Protein AF-A0A9X6XJG6-F1 (afdb_monomer_lite)

Organism: NCBI:txid1624

pLDDT: mean 75.04, std 20.68, range [34.47, 95.69]

Structure (mmCIF, N/CA/C/O backbone):
data_AF-A0A9X6XJG6-F1
#
_entry.id   AF-A0A9X6XJG6-F1
#
loop_
_atom_site.group_PDB
_atom_site.id
_atom_site.type_symbol
_atom_site.label_atom_id
_atom_site.label_alt_id
_atom_site.label_comp_id
_atom_site.label_asym_id
_atom_site.label_entity_id
_atom_site.label_seq_id
_atom_site.pdbx_PDB_ins_code
_atom_site.Cartn_x
_atom_site.Cartn_y
_atom_site.Cartn_z
_atom_site.occupancy
_atom_site.B_iso_or_equiv
_atom_site.auth_seq_id
_atom_site.auth_comp_id
_atom_site.auth_asym_id
_atom_site.auth_atom_id
_atom_site.pdbx_PDB_model_num
ATOM 1 N N . MET A 1 1 ? 6.124 19.983 -19.474 1.00 86.00 1 MET A N 1
ATOM 2 C CA . MET A 1 1 ? 5.731 21.206 -18.738 1.00 86.00 1 MET A CA 1
ATOM 3 C C . MET A 1 1 ? 6.719 21.492 -17.609 1.00 86.00 1 MET A C 1
ATOM 5 O O . MET A 1 1 ? 7.166 20.561 -16.945 1.00 86.00 1 MET A O 1
ATOM 9 N N . ILE A 1 2 ? 7.092 22.755 -17.382 1.00 90.69 2 ILE A N 1
ATOM 10 C CA . ILE A 1 2 ? 8.066 23.121 -16.335 1.00 90.69 2 ILE A CA 1
ATOM 11 C C . ILE A 1 2 ? 7.334 23.335 -15.007 1.00 90.69 2 ILE A C 1
ATOM 13 O O . ILE A 1 2 ? 6.323 24.029 -14.964 1.00 90.69 2 ILE A O 1
ATOM 17 N N . CYS A 1 3 ? 7.832 22.733 -13.925 1.00 87.88 3 CYS A N 1
ATOM 18 C CA . CYS A 1 3 ? 7.264 22.934 -12.594 1.00 87.88 3 CYS A CA 1
ATOM 19 C C . CYS A 1 3 ? 7.559 24.355 -12.084 1.00 87.88 3 CYS A C 1
ATOM 21 O O . CYS A 1 3 ? 8.735 24.704 -11.996 1.00 87.88 3 CYS A O 1
ATOM 23 N N . PRO A 1 4 ? 6.558 25.147 -11.660 1.00 89.56 4 PRO A N 1
ATOM 24 C CA . PRO A 1 4 ? 6.801 26.500 -11.152 1.00 89.56 4 PRO A CA 1
ATOM 25 C C . PRO A 1 4 ? 7.477 26.512 -9.770 1.00 89.56 4 PRO A C 1
ATOM 27 O O . PRO A 1 4 ? 8.008 27.533 -9.359 1.00 89.56 4 PRO A O 1
ATOM 30 N N . ASN A 1 5 ? 7.477 25.384 -9.049 1.00 89.81 5 ASN A N 1
ATOM 31 C CA . ASN A 1 5 ? 8.092 25.281 -7.726 1.00 89.81 5 ASN A CA 1
ATOM 32 C C . ASN A 1 5 ? 9.587 24.927 -7.788 1.00 89.81 5 ASN A C 1
ATOM 34 O O . ASN A 1 5 ? 10.403 25.552 -7.124 1.00 89.81 5 ASN A O 1
ATOM 38 N N . CYS A 1 6 ? 9.967 23.913 -8.575 1.00 91.31 6 CYS A N 1
ATOM 39 C CA . CYS A 1 6 ? 11.356 23.431 -8.622 1.00 91.31 6 CYS A CA 1
ATOM 40 C C . CYS A 1 6 ? 12.037 23.593 -9.985 1.00 91.31 6 CYS A C 1
ATOM 42 O O . CYS A 1 6 ? 13.173 23.158 -10.143 1.00 91.31 6 CYS A O 1
ATOM 44 N N . HIS A 1 7 ? 11.348 24.171 -10.972 1.00 92.31 7 HIS A N 1
ATOM 45 C CA . HIS A 1 7 ? 11.849 24.446 -12.325 1.00 92.31 7 HIS A CA 1
ATOM 46 C C . HIS A 1 7 ? 12.320 23.224 -13.134 1.00 92.31 7 HIS A C 1
ATOM 48 O O . HIS A 1 7 ? 12.857 23.376 -14.229 1.00 92.31 7 HIS A O 1
ATOM 54 N N . ASN A 1 8 ? 12.067 22.002 -12.658 1.00 90.19 8 ASN A N 1
ATOM 55 C CA . ASN A 1 8 ? 12.341 20.786 -13.419 1.00 90.19 8 ASN A CA 1
ATOM 56 C C . ASN A 1 8 ? 11.267 20.522 -14.485 1.00 90.19 8 ASN A C 1
ATOM 58 O O . ASN A 1 8 ? 10.100 20.901 -14.329 1.00 90.19 8 ASN A O 1
ATOM 62 N N . ASN A 1 9 ? 11.659 19.829 -15.556 1.00 93.50 9 ASN A N 1
ATOM 63 C CA . ASN A 1 9 ? 10.769 19.480 -16.662 1.00 93.50 9 ASN A CA 1
ATOM 64 C C . ASN A 1 9 ? 9.998 18.178 -16.381 1.00 93.50 9 ASN A C 1
ATOM 66 O O . ASN A 1 9 ? 10.583 17.158 -16.017 1.00 93.50 9 ASN A O 1
ATOM 70 N N . ASN A 1 10 ? 8.685 18.215 -16.569 1.00 87.50 10 ASN A N 1
ATOM 71 C CA . ASN A 1 10 ? 7.755 17.106 -16.363 1.00 87.50 10 ASN A CA 1
ATOM 72 C C . ASN A 1 10 ? 7.049 16.773 -17.675 1.00 87.50 10 ASN A C 1
ATOM 74 O O . ASN A 1 10 ? 7.016 17.595 -18.595 1.00 87.50 10 ASN A O 1
ATOM 78 N N . ASP A 1 11 ? 6.451 15.593 -17.743 1.00 87.94 11 ASP A N 1
ATOM 79 C CA . ASP A 1 11 ? 5.652 15.184 -18.893 1.00 87.94 11 ASP A CA 1
ATOM 80 C C . ASP A 1 11 ? 4.388 16.067 -18.977 1.00 87.94 11 ASP A C 1
ATOM 82 O O . ASP A 1 11 ? 3.932 16.617 -17.973 1.00 87.94 11 ASP A O 1
ATOM 86 N N . ASN A 1 12 ? 3.879 16.335 -20.183 1.00 82.44 12 ASN A N 1
ATOM 87 C CA . ASN A 1 12 ? 2.832 17.355 -20.384 1.00 82.44 12 ASN A CA 1
ATOM 88 C C . ASN A 1 12 ? 1.462 16.969 -19.797 1.00 82.44 12 ASN A C 1
ATOM 90 O O . ASN A 1 12 ? 0.610 17.833 -19.628 1.00 82.44 12 ASN A O 1
ATOM 94 N N . ASP A 1 13 ? 1.266 15.694 -19.491 1.00 83.50 13 ASP A N 1
ATOM 95 C CA . ASP A 1 13 ? 0.103 15.092 -18.841 1.00 83.50 13 ASP A CA 1
ATOM 96 C C . ASP A 1 13 ? 0.287 14.913 -17.320 1.00 83.50 13 ASP A C 1
ATOM 98 O O . ASP A 1 13 ? -0.616 14.439 -16.629 1.00 83.50 13 ASP A O 1
ATOM 102 N N . SER A 1 14 ? 1.441 15.308 -16.770 1.00 80.31 14 SER A N 1
ATOM 103 C CA . SER A 1 14 ? 1.734 15.168 -15.343 1.00 80.31 14 SER A CA 1
ATOM 104 C C . SER A 1 14 ? 0.841 16.078 -14.491 1.00 80.31 14 SER A C 1
ATOM 106 O O . SER A 1 14 ? 0.923 17.300 -14.569 1.00 80.31 14 SER A O 1
ATOM 108 N N . ILE A 1 15 ? 0.037 15.484 -13.601 1.00 88.06 15 ILE A N 1
ATOM 109 C CA . ILE A 1 15 ? -0.780 16.218 -12.611 1.00 88.06 15 ILE A CA 1
ATOM 110 C C . ILE A 1 15 ? 0.093 16.775 -11.474 1.00 88.06 15 ILE A C 1
ATOM 112 O O . ILE A 1 15 ? -0.215 17.819 -10.897 1.00 88.06 15 ILE A O 1
ATOM 116 N N . TYR A 1 16 ? 1.209 16.109 -11.166 1.00 87.50 16 TYR A N 1
ATOM 117 C CA . TYR A 1 16 ? 2.167 16.500 -10.131 1.00 87.50 16 TYR A CA 1
ATOM 118 C C . TYR A 1 16 ? 3.597 16.483 -10.670 1.00 87.50 16 TYR A C 1
ATOM 120 O O . TYR A 1 16 ? 3.934 15.703 -11.557 1.00 87.50 16 TYR A O 1
ATOM 128 N N . CYS A 1 17 ? 4.465 17.322 -10.106 1.00 88.00 17 CYS A N 1
ATOM 129 C CA . CYS A 1 17 ? 5.875 17.334 -10.449 1.00 88.00 17 CYS A CA 1
ATOM 130 C C . CYS A 1 17 ? 6.578 16.097 -9.894 1.00 88.00 17 CYS A C 1
ATOM 132 O O . CYS A 1 17 ? 6.614 15.901 -8.681 1.00 88.00 17 CYS A O 1
ATOM 134 N N . LYS A 1 18 ? 7.242 15.326 -10.757 1.00 87.62 18 LYS A N 1
ATOM 135 C CA . LYS A 1 18 ? 7.973 14.112 -10.356 1.00 87.62 18 LYS A CA 1
ATOM 136 C C . LYS A 1 18 ? 9.188 14.366 -9.456 1.00 87.62 18 LYS A C 1
ATOM 138 O O . LYS A 1 18 ? 9.706 13.433 -8.859 1.00 87.62 18 LYS A O 1
ATOM 143 N N . PHE A 1 19 ? 9.638 15.619 -9.350 1.00 82.56 19 PHE A N 1
ATOM 144 C CA . PHE A 1 19 ? 10.827 15.997 -8.579 1.00 82.56 19 PHE A CA 1
ATOM 145 C C . PHE A 1 19 ? 10.519 16.667 -7.239 1.00 82.56 19 PHE A C 1
ATOM 147 O O . PHE A 1 19 ? 11.351 16.634 -6.340 1.00 82.56 19 PHE A O 1
ATOM 154 N N . CYS A 1 20 ? 9.361 17.315 -7.096 1.00 87.25 20 CYS A N 1
ATOM 155 C CA . CYS A 1 20 ? 9.012 18.038 -5.865 1.00 87.25 20 CYS A CA 1
ATOM 156 C C . CYS A 1 20 ? 7.550 17.872 -5.434 1.00 87.25 20 CYS A C 1
ATOM 158 O O . CYS A 1 20 ? 7.108 18.551 -4.512 1.00 87.25 20 CYS A O 1
ATOM 160 N N . ALA A 1 21 ? 6.786 17.021 -6.124 1.00 87.00 21 ALA A N 1
ATOM 161 C CA . ALA A 1 21 ? 5.373 16.741 -5.876 1.00 87.00 21 ALA A CA 1
ATOM 162 C C . ALA A 1 21 ? 4.422 17.958 -5.949 1.00 87.00 21 ALA A C 1
ATOM 164 O O . ALA A 1 21 ? 3.267 17.870 -5.532 1.00 87.00 21 ALA A O 1
ATOM 165 N N . TYR A 1 22 ? 4.864 19.092 -6.505 1.00 81.00 22 TYR A N 1
ATOM 166 C CA . TYR A 1 22 ? 4.011 20.267 -6.719 1.00 81.00 22 TYR A CA 1
ATOM 167 C C . TYR A 1 22 ? 2.914 19.977 -7.755 1.00 81.00 22 TYR A C 1
ATOM 169 O O . TYR A 1 22 ? 3.211 19.406 -8.802 1.00 81.00 22 TYR A O 1
ATOM 177 N N . LYS A 1 23 ? 1.662 20.374 -7.491 1.00 86.81 23 LYS A N 1
ATOM 178 C CA . LYS A 1 23 ? 0.524 20.147 -8.400 1.00 86.81 23 LYS A CA 1
ATOM 179 C C . LYS A 1 23 ? 0.635 21.051 -9.631 1.00 86.81 23 LYS A C 1
ATOM 181 O O . LYS A 1 23 ? 0.712 22.263 -9.501 1.00 86.81 23 LYS A O 1
ATOM 186 N N . LEU A 1 24 ? 0.665 20.455 -10.816 1.00 86.19 24 LEU A N 1
ATOM 187 C CA . LEU A 1 24 ? 0.992 21.118 -12.076 1.00 86.19 24 LEU A CA 1
ATOM 188 C C . LEU A 1 24 ? -0.234 21.580 -12.877 1.00 86.19 24 LEU A C 1
ATOM 190 O O . LEU A 1 24 ? -0.104 22.494 -13.688 1.00 86.19 24 LEU A O 1
ATOM 194 N N . THR A 1 25 ? -1.408 20.980 -12.660 1.00 74.12 25 THR A N 1
ATOM 195 C CA . THR A 1 25 ? -2.638 21.307 -13.394 1.00 74.12 25 THR A CA 1
ATOM 196 C C . THR A 1 25 ? -3.783 21.704 -12.455 1.00 74.12 25 THR A C 1
ATOM 198 O O . THR A 1 25 ? -4.255 20.923 -11.625 1.00 74.12 25 THR A O 1
ATOM 201 N N . GLU A 1 26 ? -4.260 22.940 -12.606 1.00 61.16 26 GLU A N 1
ATOM 202 C CA . GLU A 1 26 ? -5.597 23.382 -12.201 1.00 61.16 26 GLU A CA 1
ATOM 203 C C . GLU A 1 26 ? -6.437 23.511 -13.477 1.00 61.16 26 GLU A C 1
ATOM 205 O O . GLU A 1 26 ? -6.184 24.378 -14.308 1.00 61.16 26 GLU A O 1
ATOM 210 N N . THR A 1 27 ? -7.410 22.629 -13.704 1.00 46.78 27 THR A N 1
ATOM 211 C CA . THR A 1 27 ? -8.323 22.760 -14.851 1.00 46.78 27 THR A CA 1
ATOM 212 C C . THR A 1 27 ? -9.534 23.627 -14.485 1.00 46.78 27 THR A C 1
ATOM 214 O O . THR A 1 27 ? -10.451 23.148 -13.830 1.00 46.78 27 THR A O 1
ATOM 217 N N . PHE A 1 28 ? -9.466 24.890 -14.924 1.00 44.91 28 PHE A N 1
ATOM 218 C CA . PHE A 1 28 ? -10.490 25.884 -15.312 1.00 44.91 28 PHE A CA 1
ATOM 219 C C . PHE A 1 28 ? -11.888 25.918 -14.657 1.00 44.91 28 PHE A C 1
ATOM 221 O O . PHE A 1 28 ? -12.700 25.015 -14.837 1.00 44.91 28 PHE A O 1
ATOM 228 N N . GLY A 1 29 ? -12.232 27.107 -14.133 1.00 41.28 29 GLY A N 1
ATOM 229 C CA . GLY A 1 29 ? -13.601 27.636 -14.090 1.00 41.28 29 GLY A CA 1
ATOM 230 C C . GLY A 1 29 ? -14.017 28.237 -12.747 1.00 41.28 29 GLY A C 1
ATOM 231 O O . GLY A 1 29 ? -14.563 27.515 -11.927 1.00 41.28 29 GLY A O 1
ATOM 232 N N . VAL A 1 30 ? -13.781 29.545 -12.569 1.00 34.81 30 VAL A N 1
ATOM 233 C CA . VAL A 1 30 ? -14.633 30.590 -11.941 1.00 34.81 30 VAL A CA 1
ATOM 234 C C . VAL A 1 30 ? -13.722 31.691 -11.366 1.00 34.81 30 VAL A C 1
ATOM 236 O O . VAL A 1 30 ? -13.071 31.498 -10.351 1.00 34.81 30 VAL A O 1
ATOM 239 N N . VAL A 1 31 ? -13.718 32.824 -12.077 1.00 34.47 31 VAL A N 1
ATOM 240 C CA . VAL A 1 31 ? -13.525 34.223 -11.644 1.00 34.47 31 VAL A CA 1
ATOM 241 C C . VAL A 1 31 ? -12.445 34.516 -10.591 1.00 34.47 31 VAL A C 1
ATOM 243 O O . VAL A 1 31 ? -12.602 34.249 -9.403 1.00 34.47 31 VAL A O 1
ATOM 246 N N . ASP A 1 32 ? -11.416 35.220 -11.065 1.00 41.16 32 ASP A N 1
ATOM 247 C CA . ASP A 1 32 ? -10.469 36.015 -10.288 1.00 41.16 32 ASP A CA 1
ATOM 248 C C . ASP A 1 32 ? -11.151 36.855 -9.196 1.00 41.16 32 ASP A C 1
ATOM 250 O O . ASP A 1 32 ? -11.937 37.761 -9.487 1.00 41.16 32 ASP A O 1
ATOM 254 N N . ILE A 1 33 ? -10.755 36.643 -7.939 1.00 39.38 33 ILE A N 1
ATOM 255 C CA . ILE A 1 33 ? -10.738 37.723 -6.951 1.00 39.38 33 ILE A CA 1
ATOM 256 C C . ILE A 1 33 ? -9.282 37.929 -6.542 1.00 39.38 33 ILE A C 1
ATOM 258 O O . ILE A 1 33 ? -8.689 37.183 -5.767 1.00 39.38 33 ILE A O 1
ATOM 262 N N . ASN A 1 34 ? -8.734 38.957 -7.170 1.00 41.41 34 ASN A N 1
ATOM 263 C CA . ASN A 1 34 ? -7.433 39.575 -6.997 1.00 41.41 34 ASN A CA 1
ATOM 264 C C . ASN A 1 34 ? -7.191 40.009 -5.530 1.00 41.41 34 ASN A C 1
ATOM 266 O O . ASN A 1 34 ? -8.025 40.740 -4.993 1.00 41.41 34 ASN A O 1
ATOM 270 N N . PRO A 1 35 ? -6.074 39.645 -4.870 1.00 44.94 35 PRO A N 1
ATOM 271 C CA . PRO A 1 35 ? -5.650 40.293 -3.641 1.00 44.94 35 PRO A CA 1
ATOM 272 C C . PRO A 1 35 ? -4.625 41.376 -3.992 1.00 44.94 35 PRO A C 1
ATOM 274 O O . PRO A 1 35 ? -3.433 41.113 -4.135 1.00 44.94 35 PRO A O 1
ATOM 277 N N . SER A 1 36 ? -5.081 42.617 -4.131 1.00 45.22 36 SER A N 1
ATOM 278 C CA . SER A 1 36 ? -4.199 43.779 -4.038 1.00 45.22 36 SER A CA 1
ATOM 279 C C . SER A 1 36 ? -4.890 44.881 -3.248 1.00 45.22 36 SER A C 1
ATOM 281 O O . SER A 1 36 ? -5.946 45.369 -3.632 1.00 45.22 36 SER A O 1
ATOM 283 N N . GLU A 1 37 ? -4.230 45.222 -2.142 1.00 46.62 37 GLU A N 1
ATOM 284 C CA . GLU A 1 37 ? -4.166 46.549 -1.531 1.00 46.62 37 GLU A CA 1
ATOM 285 C C . GLU A 1 37 ? -5.462 47.173 -1.003 1.00 46.62 37 GLU A C 1
ATOM 287 O O . GLU A 1 37 ? -6.179 47.846 -1.732 1.00 46.62 37 GLU A O 1
ATOM 292 N N . GLN A 1 38 ? -5.630 47.126 0.325 1.00 42.25 38 GLN A N 1
ATOM 293 C CA . GLN A 1 38 ? -5.974 48.324 1.100 1.00 42.25 38 GLN A CA 1
ATOM 294 C C . GLN A 1 38 ? -5.196 48.334 2.424 1.00 42.25 38 GLN A C 1
ATOM 296 O O . GLN A 1 38 ? -5.440 47.53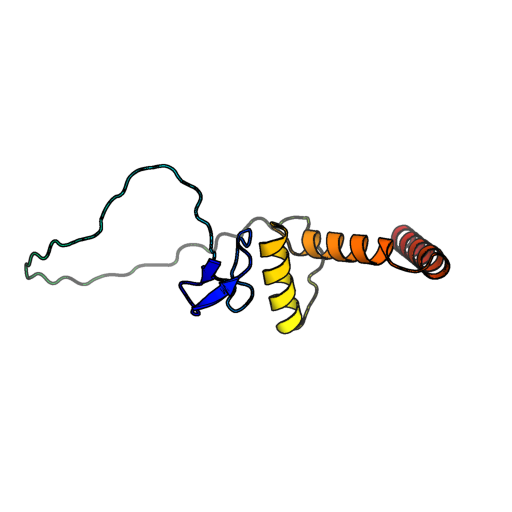4 3.324 1.00 42.25 38 GLN A O 1
ATOM 301 N N . GLN A 1 39 ? -4.239 49.257 2.518 1.00 44.91 39 GLN A N 1
ATOM 302 C CA . GLN A 1 39 ? -3.824 49.871 3.778 1.00 44.91 39 GLN A CA 1
ATOM 303 C C . GLN A 1 39 ? -4.960 50.779 4.264 1.00 44.91 39 GLN A C 1
ATOM 305 O O . GLN A 1 39 ? -5.480 51.541 3.452 1.00 44.91 39 GLN A O 1
ATOM 310 N N . LEU A 1 40 ? -5.284 50.769 5.560 1.00 39.12 40 LEU A N 1
ATOM 311 C CA . LEU A 1 40 ? -5.687 51.983 6.280 1.00 39.12 40 LEU A CA 1
ATOM 312 C C . LEU A 1 40 ? -5.635 51.787 7.805 1.00 39.12 40 LEU A C 1
ATOM 314 O O . LEU A 1 40 ? -6.174 50.827 8.350 1.00 39.12 40 LEU A O 1
ATOM 318 N N . ASP A 1 41 ? -4.937 52.735 8.430 1.00 38.53 41 ASP A N 1
ATOM 319 C CA . ASP A 1 41 ? -4.745 53.013 9.856 1.00 38.53 41 ASP A CA 1
ATOM 320 C C . ASP A 1 41 ? -6.019 52.980 10.711 1.00 38.53 41 ASP A C 1
ATOM 322 O O . ASP A 1 41 ? -7.077 53.414 10.256 1.00 38.53 41 ASP A O 1
ATOM 326 N N . SER A 1 42 ? -5.890 52.647 12.005 1.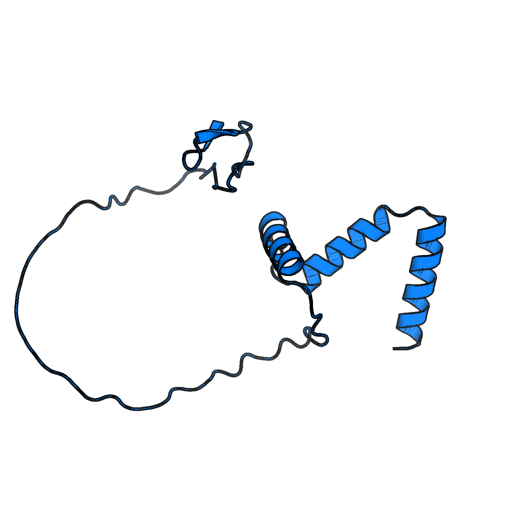00 45.22 42 SER A N 1
ATOM 327 C CA . SER A 1 42 ? -5.996 53.633 13.110 1.00 45.22 42 SER A CA 1
ATOM 328 C C . SER A 1 42 ? -5.824 53.007 14.510 1.00 45.22 42 SER A C 1
ATOM 330 O O . SER A 1 42 ? -6.126 51.840 14.741 1.00 45.22 42 SER A O 1
ATOM 332 N N . ASN A 1 43 ? -5.275 53.824 15.415 1.00 47.84 43 ASN A N 1
ATOM 333 C CA . ASN A 1 43 ? -4.852 53.540 16.790 1.00 47.84 43 ASN A CA 1
ATOM 334 C C . ASN A 1 43 ? -5.988 53.301 17.811 1.00 47.84 43 ASN A C 1
ATOM 336 O O . ASN A 1 43 ? -7.120 53.728 17.604 1.00 47.84 43 ASN A O 1
ATOM 340 N N . ASP A 1 44 ? -5.555 52.767 18.965 1.00 39.56 44 ASP A N 1
ATOM 341 C CA . ASP A 1 44 ? -6.077 52.935 20.336 1.00 39.56 44 ASP A CA 1
ATOM 342 C C . ASP A 1 44 ? -7.423 52.289 20.715 1.00 39.56 44 ASP A C 1
ATOM 344 O O . ASP A 1 44 ? -8.487 52.815 20.404 1.00 39.56 44 ASP A O 1
ATOM 348 N N . LEU A 1 45 ? -7.378 51.219 21.527 1.00 43.25 45 LEU A N 1
ATOM 349 C CA . LEU A 1 45 ? -7.676 51.307 22.971 1.00 43.25 45 LEU A CA 1
ATOM 350 C C . LEU A 1 45 ? -7.476 49.952 23.681 1.00 43.25 45 LEU A C 1
ATOM 352 O O . LEU A 1 45 ? -7.978 48.919 23.241 1.00 43.25 45 LEU A O 1
ATOM 356 N N . ASP A 1 46 ? -6.768 49.999 24.811 1.00 49.72 46 ASP A N 1
ATOM 357 C CA . ASP A 1 46 ? -6.644 48.943 25.820 1.00 49.72 46 ASP A CA 1
ATOM 358 C C . ASP A 1 46 ? -7.994 48.334 26.237 1.00 49.72 46 ASP A C 1
ATOM 360 O O . ASP A 1 46 ? -8.972 49.068 26.357 1.00 49.72 46 ASP A O 1
ATOM 364 N N . ILE A 1 47 ? -8.007 47.022 26.529 1.00 42.19 47 ILE A N 1
ATOM 365 C CA . ILE A 1 47 ? -8.589 46.359 27.724 1.00 42.19 47 ILE A CA 1
ATOM 366 C C . ILE A 1 47 ? -8.312 44.833 27.623 1.00 42.19 47 ILE A C 1
ATOM 368 O O . ILE A 1 47 ? -8.896 44.124 26.807 1.00 42.19 47 ILE A O 1
ATOM 372 N N . LEU A 1 48 ? -7.434 44.315 28.488 1.00 43.31 48 LEU A N 1
ATOM 373 C CA . LEU A 1 48 ? -7.446 42.930 29.010 1.00 43.31 48 LEU A CA 1
ATOM 374 C C . LEU A 1 48 ? -8.165 42.957 30.380 1.00 43.31 48 LEU A C 1
ATOM 376 O O . LEU A 1 48 ? -8.164 44.018 31.010 1.00 43.31 48 LEU A O 1
ATOM 380 N N . PRO A 1 49 ? -8.548 41.825 31.004 1.00 61.84 49 PRO A N 1
ATOM 381 C CA . PRO A 1 49 ? -9.104 40.544 30.534 1.00 61.84 49 PRO A CA 1
ATOM 382 C C . PRO A 1 49 ? -10.392 40.207 31.370 1.00 61.84 49 PRO A C 1
ATOM 384 O O . PRO A 1 49 ? -10.879 41.103 32.064 1.00 61.84 49 PRO A O 1
ATOM 387 N N . PRO A 1 50 ? -11.009 38.998 31.336 1.00 49.53 50 PRO A N 1
ATOM 388 C CA . PRO A 1 50 ? -10.429 37.774 31.921 1.00 49.53 50 PRO A CA 1
ATOM 389 C C . PRO A 1 50 ? -10.670 36.485 31.100 1.00 49.53 50 PRO A C 1
ATOM 391 O O . PRO A 1 50 ? -11.664 36.345 30.389 1.00 49.53 50 PRO A O 1
ATOM 394 N N . GLU A 1 51 ? -9.769 35.511 31.253 1.00 61.62 51 GLU A N 1
ATOM 395 C CA . GLU A 1 51 ? -10.047 34.099 30.949 1.00 61.62 51 GLU A CA 1
ATOM 396 C C . GLU A 1 51 ? -11.173 33.576 31.856 1.00 61.62 51 GLU A C 1
ATOM 398 O O . GLU A 1 51 ? -11.235 33.954 33.031 1.00 61.62 51 GLU A O 1
ATOM 403 N N . PRO A 1 52 ? -12.054 32.704 31.337 1.00 52.03 52 PRO A N 1
ATOM 404 C CA . PRO A 1 52 ? -12.249 31.448 32.059 1.00 52.03 52 PRO A CA 1
ATOM 405 C C . PRO A 1 52 ? -12.484 30.212 31.164 1.00 52.03 52 PRO A C 1
ATOM 407 O O . PRO A 1 52 ? -13.307 30.210 30.250 1.00 52.03 52 PRO A O 1
ATOM 410 N N . GLU A 1 53 ? -11.793 29.145 31.567 1.00 48.06 53 GLU A N 1
ATOM 411 C CA . GLU A 1 53 ? -12.320 27.790 31.789 1.00 48.06 53 GLU A CA 1
ATOM 412 C C . GLU A 1 53 ? -12.633 26.885 30.577 1.00 48.06 53 GLU A C 1
ATOM 414 O O . GLU A 1 53 ? -13.600 27.050 29.833 1.00 48.06 53 GLU A O 1
ATOM 419 N N . ASP A 1 54 ? -11.777 25.860 30.467 1.00 53.34 54 ASP A N 1
ATOM 420 C CA . ASP A 1 54 ? -12.048 24.465 30.107 1.00 53.34 54 ASP A CA 1
ATOM 421 C C . ASP A 1 54 ? -13.293 24.189 29.252 1.00 53.34 54 ASP A C 1
ATOM 423 O O . ASP A 1 54 ? -14.418 24.060 29.741 1.00 53.34 54 ASP A O 1
ATOM 427 N N . LYS A 1 55 ? -13.068 23.937 27.955 1.00 48.22 55 LYS A N 1
ATOM 428 C CA . LYS A 1 55 ? -14.064 23.293 27.094 1.00 48.22 55 LYS A CA 1
ATOM 429 C C . LYS A 1 55 ? -13.552 21.984 26.504 1.00 48.22 55 LYS A C 1
ATOM 431 O O . LYS A 1 55 ? -12.861 21.960 25.495 1.00 48.22 55 LYS A O 1
ATOM 436 N N . VAL A 1 56 ? -13.975 20.919 27.186 1.00 44.78 56 VAL A N 1
ATOM 437 C CA . VAL A 1 56 ? -14.525 19.668 26.645 1.00 44.78 56 VAL A CA 1
ATOM 438 C C . VAL A 1 56 ? -13.707 19.028 25.521 1.00 44.78 56 VAL A C 1
ATOM 440 O O . VAL A 1 56 ? -13.857 19.341 24.343 1.00 44.78 56 VAL A O 1
ATOM 443 N N . THR A 1 57 ? -12.909 18.026 25.890 1.00 43.59 57 THR A N 1
ATOM 444 C CA . THR A 1 57 ? -12.455 16.991 24.960 1.00 43.59 57 THR A CA 1
ATOM 445 C C . THR A 1 57 ? -13.679 16.264 24.406 1.00 43.59 57 THR A C 1
ATOM 447 O O . THR A 1 57 ? -14.291 15.453 25.100 1.00 43.59 57 THR A O 1
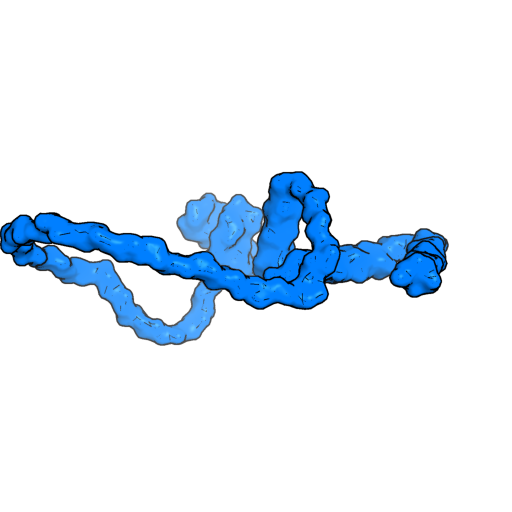ATOM 450 N N . GLU A 1 58 ? -14.059 16.571 23.168 1.00 49.72 58 GLU A N 1
ATOM 451 C CA . GLU A 1 58 ? -15.004 15.754 22.412 1.00 49.72 58 GLU A CA 1
ATOM 452 C C . GLU A 1 58 ? -14.403 14.354 22.229 1.00 49.72 58 GLU A C 1
ATOM 454 O O . GLU A 1 58 ? -13.464 14.154 21.450 1.00 49.72 58 GLU A O 1
ATOM 459 N N . ASP A 1 59 ? -14.947 13.376 22.954 1.00 51.78 59 ASP A N 1
ATOM 460 C CA . ASP A 1 59 ? -14.730 11.960 22.681 1.00 51.78 59 ASP A CA 1
ATOM 461 C C . ASP A 1 59 ? -15.267 11.657 21.279 1.00 51.78 59 ASP A C 1
ATOM 463 O O . ASP A 1 59 ? -16.460 11.428 21.060 1.00 51.78 59 ASP A O 1
ATOM 467 N N . LYS A 1 60 ? -14.365 11.684 20.291 1.00 53.66 60 LYS A N 1
ATOM 468 C CA . LYS A 1 60 ? -14.670 11.229 18.937 1.00 53.66 60 LYS A CA 1
ATOM 469 C C . LYS A 1 60 ? -15.200 9.795 19.014 1.00 53.66 60 LYS A C 1
ATOM 471 O O . LYS A 1 60 ? -14.544 8.945 19.624 1.00 53.66 60 LYS A O 1
ATOM 476 N N . PRO A 1 61 ? -16.332 9.488 18.355 1.00 45.81 61 PRO A N 1
ATOM 477 C CA . PRO A 1 61 ? -16.860 8.137 18.307 1.00 45.81 61 PRO A CA 1
ATOM 478 C C . PRO A 1 61 ? -15.780 7.206 17.762 1.00 45.81 61 PRO A C 1
ATOM 480 O O . PRO A 1 61 ? -15.271 7.374 16.649 1.00 45.81 61 PRO A O 1
ATOM 483 N N . LYS A 1 62 ? -15.394 6.248 18.603 1.00 50.66 62 LYS A N 1
ATOM 484 C CA . LYS A 1 62 ? -14.410 5.216 18.303 1.00 50.66 62 LYS A CA 1
ATOM 485 C C . LYS A 1 62 ? -14.958 4.418 17.121 1.00 50.66 62 LYS A C 1
ATOM 487 O O . LYS A 1 62 ? -15.884 3.627 17.286 1.00 50.66 62 LYS A O 1
ATOM 492 N N . ASN A 1 63 ? -14.443 4.684 15.918 1.00 52.16 63 ASN A N 1
ATOM 493 C CA . ASN A 1 63 ? -14.797 3.924 14.723 1.00 52.16 63 ASN A CA 1
ATOM 494 C C . ASN A 1 63 ? -14.584 2.442 15.042 1.00 52.16 63 ASN A C 1
ATOM 496 O O . ASN A 1 63 ? -13.458 2.021 15.304 1.00 52.16 63 ASN A O 1
ATOM 500 N N . GLN A 1 64 ? -15.665 1.660 15.033 1.00 53.88 64 GLN A N 1
ATOM 501 C CA . GLN A 1 64 ? -15.673 0.236 15.398 1.00 53.88 64 GLN A CA 1
ATOM 502 C C . GLN A 1 64 ? -14.718 -0.616 14.537 1.00 53.88 64 GLN A C 1
ATOM 504 O O . GLN A 1 64 ? -14.401 -1.743 14.899 1.00 53.88 64 GLN A O 1
ATOM 509 N N . ASN A 1 65 ? -14.178 -0.046 13.456 1.00 55.44 65 ASN A N 1
ATOM 510 C CA . ASN A 1 65 ? -13.252 -0.695 12.532 1.00 55.44 65 ASN A CA 1
ATOM 511 C C . ASN A 1 65 ? -11.760 -0.487 12.886 1.00 55.44 65 ASN A C 1
ATOM 513 O O . ASN A 1 65 ? -10.892 -0.950 12.156 1.00 55.44 65 ASN A O 1
ATOM 517 N N . GLN A 1 66 ? -11.430 0.191 13.994 1.00 55.03 66 GLN A N 1
ATOM 518 C CA . GLN A 1 66 ? -10.050 0.397 14.478 1.00 55.03 66 GLN A CA 1
ATOM 519 C C . GLN A 1 66 ? -9.653 -0.604 15.583 1.00 55.03 66 GLN A C 1
ATOM 521 O O . GLN A 1 66 ? -9.043 -0.238 16.587 1.00 55.03 66 GLN A O 1
ATOM 526 N N . ALA A 1 67 ? -10.018 -1.880 15.440 1.00 57.91 67 ALA A N 1
ATOM 527 C CA . ALA A 1 67 ? -9.792 -2.874 16.495 1.00 57.91 67 ALA A CA 1
ATOM 528 C C . ALA A 1 67 ? -8.302 -3.202 16.743 1.00 57.91 67 ALA A C 1
ATOM 530 O O . ALA A 1 67 ? -7.960 -3.691 17.817 1.00 57.91 67 ALA A O 1
ATOM 531 N N . VAL A 1 68 ? -7.401 -2.908 15.795 1.00 69.19 68 VAL A N 1
ATOM 532 C CA . VAL A 1 68 ? -5.968 -3.226 15.913 1.00 69.19 68 VAL A CA 1
ATOM 533 C C . VAL A 1 68 ? -5.122 -2.011 15.538 1.00 69.19 68 VAL A C 1
ATOM 535 O O . VAL A 1 68 ? -5.227 -1.485 14.432 1.00 69.19 68 VAL A O 1
ATOM 538 N N . ASN A 1 69 ? -4.268 -1.564 16.463 1.00 76.38 69 ASN A N 1
ATOM 539 C CA . ASN A 1 69 ? -3.296 -0.503 16.214 1.00 76.38 69 ASN A CA 1
ATOM 540 C C . ASN A 1 69 ? -1.958 -1.138 15.805 1.00 76.38 69 ASN A C 1
ATOM 542 O O . ASN A 1 69 ? -1.301 -1.787 16.621 1.00 76.38 69 ASN A O 1
ATOM 546 N N . ILE A 1 70 ? -1.581 -0.986 14.535 1.00 83.06 70 ILE A N 1
ATOM 547 C CA . ILE A 1 70 ? -0.316 -1.498 13.999 1.00 83.06 70 ILE A CA 1
ATOM 548 C C . ILE A 1 70 ? 0.746 -0.415 14.195 1.00 83.06 70 ILE A C 1
ATOM 550 O O . ILE A 1 70 ? 0.668 0.661 13.605 1.00 83.06 70 ILE A O 1
ATOM 554 N N . LYS A 1 71 ? 1.759 -0.703 15.019 1.00 89.31 71 LYS A N 1
ATOM 555 C CA . LYS A 1 71 ? 2.922 0.180 15.166 1.00 89.31 71 LYS A CA 1
ATOM 556 C C . LYS A 1 71 ? 3.840 0.011 13.957 1.00 89.31 71 LYS A C 1
ATOM 558 O O . LYS A 1 71 ? 4.352 -1.080 13.724 1.00 89.31 71 LYS A O 1
ATOM 563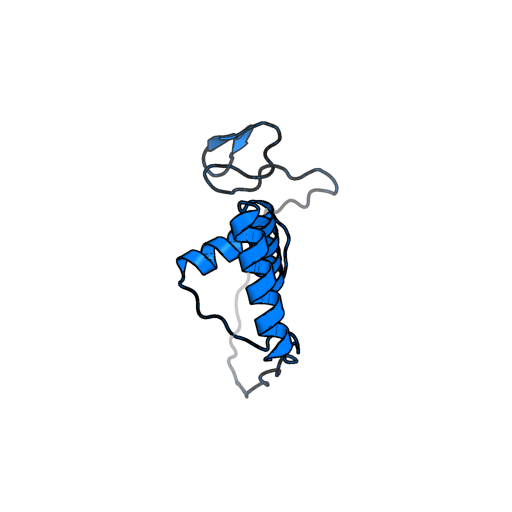 N N . VAL A 1 72 ? 4.070 1.099 13.229 1.00 89.38 72 VAL A N 1
ATOM 564 C CA . VAL A 1 72 ? 4.991 1.170 12.085 1.00 89.38 72 VAL A CA 1
ATOM 565 C C . VAL A 1 72 ? 6.060 2.234 12.332 1.00 89.38 72 VAL A C 1
ATOM 567 O O . VAL A 1 72 ? 5.891 3.098 13.194 1.00 89.38 72 VAL A O 1
ATOM 570 N N . ASN A 1 73 ? 7.177 2.164 11.607 1.00 94.75 73 ASN A N 1
ATOM 571 C CA . ASN A 1 73 ? 8.206 3.202 11.669 1.00 94.75 73 ASN A CA 1
ATOM 572 C C . ASN A 1 73 ? 7.760 4.477 10.918 1.00 94.75 73 ASN A C 1
ATOM 574 O O . ASN A 1 73 ? 6.815 4.458 10.127 1.00 94.75 73 ASN A O 1
ATOM 578 N N . GLU A 1 74 ? 8.462 5.591 11.151 1.00 93.38 74 GLU A N 1
ATOM 579 C CA . GLU A 1 74 ? 8.085 6.884 10.556 1.00 93.38 74 GLU A CA 1
ATOM 580 C C . GLU A 1 74 ? 8.213 6.886 9.024 1.00 93.38 74 GLU A C 1
ATOM 582 O O . GLU A 1 74 ? 7.401 7.505 8.344 1.00 93.38 74 GLU A O 1
ATOM 587 N N . GLY A 1 75 ? 9.171 6.128 8.475 1.00 95.38 75 GLY A N 1
ATOM 588 C CA . GLY A 1 75 ? 9.325 5.956 7.027 1.00 95.38 75 GLY A CA 1
ATOM 589 C C . GLY A 1 75 ? 8.084 5.339 6.377 1.00 95.38 75 GLY A C 1
ATOM 590 O O . GLY A 1 75 ? 7.484 5.953 5.502 1.00 95.38 75 GLY A O 1
ATOM 591 N N . VAL A 1 76 ? 7.621 4.188 6.880 1.00 93.94 76 VAL A N 1
ATOM 592 C CA . VAL A 1 76 ? 6.419 3.503 6.368 1.00 93.94 76 VAL A CA 1
ATOM 593 C C . VAL A 1 76 ? 5.170 4.360 6.559 1.00 93.94 76 VAL A C 1
ATOM 595 O O . VAL A 1 76 ? 4.283 4.358 5.710 1.00 93.94 76 VAL A O 1
ATOM 598 N N . LYS A 1 77 ? 5.085 5.130 7.647 1.00 93.25 77 LYS A N 1
ATOM 599 C CA . LYS A 1 77 ? 3.984 6.078 7.856 1.00 93.25 77 LYS A CA 1
ATOM 600 C C . LYS A 1 77 ? 3.987 7.203 6.814 1.00 93.25 77 LYS A C 1
ATOM 602 O O . LYS A 1 77 ? 2.918 7.596 6.334 1.00 93.25 77 LYS A O 1
ATOM 607 N N . GLY A 1 78 ? 5.169 7.705 6.456 1.00 94.81 78 GLY A N 1
ATOM 608 C CA . GLY A 1 78 ? 5.361 8.652 5.359 1.00 94.81 78 GLY A CA 1
ATOM 609 C C . GLY A 1 78 ? 4.898 8.066 4.027 1.00 94.81 78 GLY A C 1
ATOM 610 O O . GLY A 1 78 ? 4.041 8.657 3.368 1.00 94.81 78 GLY A O 1
ATOM 611 N N . ASP A 1 79 ? 5.369 6.866 3.691 1.00 95.69 79 ASP A N 1
ATOM 612 C CA . ASP A 1 79 ? 5.010 6.170 2.451 1.00 95.69 79 ASP A CA 1
ATOM 613 C C . ASP A 1 79 ? 3.507 5.877 2.371 1.00 95.69 79 ASP A C 1
ATOM 615 O O . ASP A 1 79 ? 2.879 6.156 1.353 1.00 95.69 79 ASP A O 1
ATOM 619 N N . LEU A 1 80 ? 2.884 5.421 3.464 1.00 94.50 80 LEU A N 1
ATOM 620 C CA . LEU A 1 80 ? 1.431 5.234 3.544 1.00 94.50 80 LEU A CA 1
ATOM 621 C C . LEU A 1 80 ? 0.668 6.547 3.348 1.00 94.50 80 LEU A C 1
ATOM 623 O O . LEU A 1 80 ? -0.399 6.560 2.739 1.00 94.50 80 LEU A O 1
ATOM 627 N N . THR A 1 81 ? 1.193 7.664 3.852 1.00 93.75 81 THR A N 1
ATOM 628 C CA . THR A 1 81 ? 0.570 8.982 3.670 1.00 93.75 81 THR A CA 1
ATOM 629 C C . THR A 1 81 ? 0.631 9.427 2.211 1.00 93.75 81 THR A C 1
ATOM 631 O O . THR A 1 81 ? -0.365 9.925 1.683 1.00 93.75 81 THR A O 1
ATOM 634 N N . ILE A 1 82 ? 1.769 9.214 1.548 1.00 95.31 82 ILE A 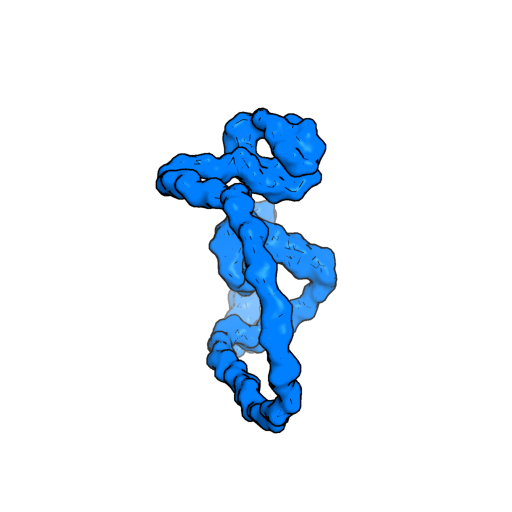N 1
ATOM 635 C CA . ILE A 1 82 ? 1.946 9.502 0.121 1.00 95.31 82 ILE A CA 1
ATOM 636 C C . ILE A 1 82 ? 1.022 8.610 -0.707 1.00 95.31 82 ILE A C 1
ATOM 638 O O . ILE A 1 82 ? 0.242 9.119 -1.510 1.00 95.31 82 ILE A O 1
ATOM 642 N N . PHE A 1 83 ? 1.053 7.303 -0.454 1.00 95.44 83 PHE A N 1
ATOM 643 C CA . PHE A 1 83 ? 0.237 6.313 -1.143 1.00 95.44 83 PHE A CA 1
ATOM 644 C C . PHE A 1 83 ? -1.258 6.641 -1.046 1.00 95.44 83 PHE A C 1
ATOM 646 O O . PHE A 1 83 ? -1.932 6.766 -2.065 1.00 95.44 83 PHE A O 1
ATOM 653 N N . LYS A 1 84 ? -1.766 6.909 0.165 1.00 94.81 84 LYS A N 1
ATOM 654 C CA . LYS A 1 84 ? -3.160 7.335 0.377 1.00 94.81 84 LYS A CA 1
ATOM 655 C C . LYS A 1 84 ? -3.525 8.583 -0.419 1.00 94.81 84 LYS A C 1
ATOM 657 O O . LYS A 1 84 ? -4.635 8.683 -0.930 1.00 94.81 84 LYS A O 1
ATOM 662 N N . ARG A 1 85 ? -2.605 9.544 -0.530 1.00 93.50 85 ARG A N 1
ATOM 663 C CA . ARG A 1 85 ? -2.832 10.769 -1.303 1.00 93.50 85 ARG A CA 1
ATOM 664 C C . ARG A 1 85 ? -2.887 10.496 -2.806 1.00 93.50 85 ARG A C 1
ATOM 666 O O . ARG A 1 85 ? -3.690 11.129 -3.485 1.00 93.50 85 ARG A O 1
ATOM 673 N N . MET A 1 86 ? -2.046 9.595 -3.307 1.00 93.06 86 MET A N 1
ATOM 674 C CA . MET A 1 86 ? -2.002 9.226 -4.724 1.00 93.06 86 MET A CA 1
ATOM 675 C C . MET A 1 86 ? -3.241 8.429 -5.138 1.00 93.06 86 MET A C 1
ATOM 677 O O . MET A 1 86 ? -3.899 8.795 -6.106 1.00 93.06 86 MET A O 1
ATOM 681 N N . GLU A 1 87 ? -3.607 7.421 -4.348 1.00 92.44 87 GLU A N 1
ATOM 682 C CA . GLU A 1 87 ? -4.745 6.530 -4.618 1.00 92.44 87 GLU A CA 1
ATOM 683 C C . GLU A 1 87 ? -6.085 7.067 -4.086 1.00 92.44 87 GLU A C 1
ATOM 685 O O . GLU A 1 87 ? -7.113 6.401 -4.174 1.00 92.44 87 GLU A O 1
ATOM 690 N N . GLN A 1 88 ? -6.093 8.278 -3.515 1.00 92.06 88 GLN A N 1
ATOM 691 C CA . GLN A 1 88 ? -7.274 8.927 -2.923 1.00 92.06 88 GLN A CA 1
ATOM 692 C C . GLN A 1 88 ? -7.976 8.077 -1.845 1.00 92.06 88 GLN A C 1
ATOM 694 O O . GLN A 1 88 ? -9.193 8.135 -1.666 1.00 92.06 88 GLN A O 1
ATOM 699 N N . VAL A 1 89 ? -7.191 7.315 -1.083 1.00 92.75 89 VAL A N 1
ATOM 700 C CA . VAL A 1 89 ? -7.666 6.450 -0.001 1.00 92.75 89 VAL A CA 1
ATOM 701 C C . VAL A 1 89 ? -7.675 7.217 1.318 1.00 92.75 89 VAL A C 1
ATOM 703 O O . VAL A 1 89 ? -6.706 7.885 1.686 1.00 92.75 89 VAL A O 1
ATOM 706 N N . LYS A 1 90 ? -8.773 7.116 2.072 1.00 89.38 90 LYS A N 1
ATOM 707 C CA . LYS A 1 90 ? -8.963 7.908 3.295 1.00 89.38 90 LYS A CA 1
ATOM 708 C C . LYS A 1 90 ? -8.330 7.258 4.522 1.00 89.38 90 LYS A C 1
ATOM 710 O O . LYS A 1 90 ? -7.808 7.965 5.388 1.00 89.38 90 LYS A O 1
ATOM 715 N N . TYR A 1 91 ? -8.383 5.932 4.614 1.00 89.81 91 TYR A N 1
ATOM 716 C CA . TYR A 1 91 ? -8.029 5.207 5.831 1.00 89.81 91 TYR A CA 1
ATOM 717 C C . TYR A 1 91 ? -6.824 4.280 5.643 1.00 89.81 91 TYR A C 1
ATOM 719 O O . TYR A 1 91 ? -6.646 3.668 4.595 1.00 89.81 91 TYR A O 1
ATOM 727 N N . ASP A 1 92 ? -6.012 4.132 6.695 1.00 89.75 92 ASP A N 1
ATOM 728 C CA . ASP A 1 92 ? -4.819 3.271 6.659 1.00 89.75 92 ASP A CA 1
ATOM 729 C C . ASP A 1 92 ? -5.170 1.804 6.392 1.00 89.75 92 ASP A C 1
ATOM 731 O O . ASP A 1 92 ? -4.470 1.134 5.641 1.00 89.75 92 ASP A O 1
ATOM 735 N N . TYR A 1 93 ? -6.274 1.307 6.961 1.00 89.69 93 TYR A N 1
ATOM 736 C CA . TYR A 1 93 ? -6.692 -0.081 6.753 1.00 89.69 93 TYR A CA 1
ATOM 737 C C . TYR A 1 93 ? -7.082 -0.358 5.294 1.00 89.69 93 TYR A C 1
ATOM 739 O O . TYR A 1 93 ? -6.832 -1.456 4.809 1.00 89.69 93 TYR A O 1
ATOM 747 N N . GLU A 1 94 ? -7.651 0.624 4.587 1.00 91.44 94 GLU A N 1
ATOM 748 C CA . GLU A 1 94 ? -7.987 0.508 3.161 1.00 91.44 94 GLU A CA 1
ATOM 749 C C . GLU A 1 94 ? -6.717 0.467 2.317 1.00 91.44 94 GLU A C 1
ATOM 751 O O . GLU A 1 94 ? -6.581 -0.394 1.453 1.00 91.44 94 GLU A O 1
ATOM 756 N N . ALA A 1 95 ? -5.754 1.343 2.619 1.00 93.44 95 ALA A N 1
ATOM 757 C CA . ALA A 1 95 ? -4.468 1.357 1.934 1.00 93.44 95 ALA A CA 1
ATOM 758 C C . ALA A 1 95 ? -3.715 0.035 2.132 1.00 93.44 95 ALA A C 1
ATOM 760 O O . ALA A 1 95 ? -3.226 -0.555 1.174 1.00 93.44 95 ALA A O 1
ATOM 761 N N . ILE A 1 96 ? -3.675 -0.473 3.367 1.00 93.56 96 ILE A N 1
ATOM 762 C CA . ILE A 1 96 ? -3.056 -1.765 3.682 1.00 93.56 96 ILE A CA 1
ATOM 763 C C . ILE A 1 96 ? -3.794 -2.910 2.979 1.00 93.56 96 ILE A C 1
ATOM 765 O O . ILE A 1 96 ? -3.142 -3.789 2.422 1.00 93.56 96 ILE A O 1
ATOM 769 N N . ALA A 1 97 ? -5.131 -2.911 2.971 1.00 91.94 97 ALA A N 1
ATOM 770 C CA . ALA A 1 97 ? -5.912 -3.932 2.276 1.00 91.94 97 ALA A CA 1
ATOM 771 C C . ALA A 1 97 ? -5.595 -3.958 0.775 1.00 91.94 97 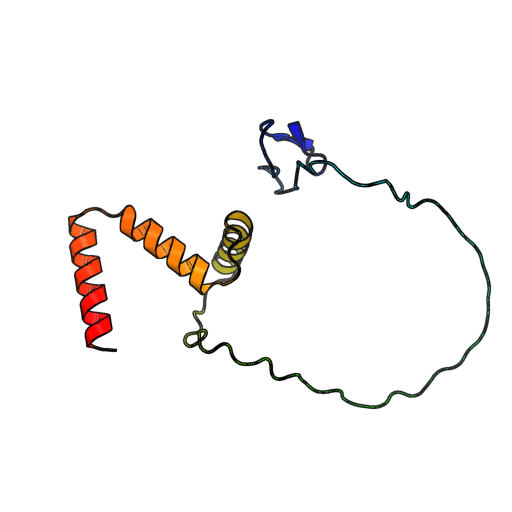ALA A C 1
ATOM 773 O O . ALA A 1 97 ? -5.362 -5.033 0.227 1.00 91.94 97 ALA A O 1
ATOM 774 N N . TRP A 1 98 ? -5.504 -2.784 0.148 1.00 93.56 98 TRP A N 1
ATOM 775 C CA . TRP A 1 98 ? -5.141 -2.658 -1.260 1.00 93.56 98 TRP A CA 1
ATOM 776 C C . TRP A 1 98 ? -3.722 -3.161 -1.537 1.00 93.56 98 TRP A C 1
ATOM 778 O O . TRP A 1 98 ? -3.512 -3.926 -2.473 1.00 93.56 98 TRP A O 1
ATOM 788 N N . LEU A 1 99 ? -2.748 -2.805 -0.692 1.00 94.69 99 LEU A N 1
ATOM 789 C CA . LEU A 1 99 ? -1.368 -3.286 -0.821 1.00 94.69 99 LEU A CA 1
ATOM 790 C C . LEU A 1 99 ? -1.272 -4.812 -0.674 1.00 94.69 99 LEU A C 1
ATOM 792 O O . LEU A 1 99 ? -0.533 -5.458 -1.416 1.00 94.69 99 LEU A O 1
ATOM 796 N N . LEU A 1 100 ? -2.028 -5.398 0.259 1.00 93.62 100 LEU A N 1
ATOM 797 C CA . LEU A 1 100 ? -2.083 -6.848 0.454 1.00 93.62 100 LEU A CA 1
ATOM 798 C C . LEU A 1 100 ? -2.747 -7.559 -0.728 1.00 93.62 100 LEU A C 1
ATOM 800 O O . LEU A 1 100 ? -2.252 -8.595 -1.167 1.00 93.62 100 LEU A O 1
ATOM 804 N N . GLU A 1 101 ? -3.841 -7.008 -1.253 1.00 92.62 101 GLU A N 1
ATOM 805 C CA . GLU A 1 101 ? -4.509 -7.530 -2.445 1.00 92.62 101 GLU A CA 1
ATOM 806 C C . GLU A 1 101 ? -3.582 -7.462 -3.661 1.00 92.62 101 GLU A C 1
ATOM 808 O O . GLU A 1 101 ? -3.374 -8.473 -4.336 1.00 92.62 101 GLU A O 1
ATOM 813 N N . PHE A 1 102 ? -2.950 -6.308 -3.887 1.00 94.56 102 PHE A N 1
ATOM 814 C CA . PHE A 1 102 ? -1.956 -6.118 -4.935 1.00 94.56 102 PHE A CA 1
ATOM 815 C C . PHE A 1 102 ? -0.845 -7.163 -4.830 1.00 94.56 102 PHE A C 1
ATOM 817 O O . PHE A 1 102 ? -0.618 -7.901 -5.786 1.00 94.56 102 PHE A O 1
ATOM 824 N N . TRP A 1 103 ? -0.204 -7.298 -3.668 1.00 95.12 103 TRP A N 1
ATOM 825 C CA . TRP A 1 103 ? 0.845 -8.296 -3.462 1.00 95.12 103 TRP A CA 1
ATOM 826 C C . TRP A 1 103 ? 0.346 -9.726 -3.727 1.00 95.12 103 TRP A C 1
ATOM 828 O O . TRP A 1 103 ? 0.978 -10.456 -4.487 1.00 95.12 103 TRP A O 1
ATOM 838 N N . SER A 1 104 ? -0.827 -10.106 -3.207 1.00 93.12 104 SER A N 1
ATOM 839 C CA . SER A 1 104 ? -1.397 -11.455 -3.391 1.00 93.12 104 SER A CA 1
ATOM 840 C C . SER A 1 104 ? -1.723 -11.808 -4.851 1.00 93.12 104 SER A C 1
ATOM 842 O O . SER A 1 104 ? -1.810 -12.982 -5.218 1.00 93.12 104 SER A O 1
ATOM 844 N N . ASN A 1 105 ? -1.885 -10.794 -5.704 1.00 92.62 105 ASN A N 1
ATOM 845 C CA . ASN A 1 105 ? -2.092 -10.963 -7.139 1.00 92.62 105 ASN A CA 1
ATOM 846 C C . ASN A 1 105 ? -0.782 -11.082 -7.934 1.00 92.62 105 ASN A C 1
ATOM 848 O O . ASN A 1 105 ? -0.833 -11.457 -9.103 1.00 92.62 105 ASN A O 1
ATOM 852 N N . HIS A 1 106 ? 0.370 -10.796 -7.319 1.00 94.88 106 HIS A N 1
ATOM 853 C CA . HIS A 1 106 ? 1.684 -10.799 -7.974 1.00 94.88 106 HIS A CA 1
ATOM 854 C C . HIS A 1 106 ? 2.636 -11.888 -7.459 1.00 94.88 106 HIS A C 1
ATOM 856 O O . HIS A 1 106 ? 3.742 -12.019 -7.984 1.00 94.88 106 HIS A O 1
ATOM 862 N N . ILE A 1 107 ? 2.233 -12.671 -6.457 1.00 94.06 107 ILE A N 1
ATOM 863 C CA . ILE A 1 107 ? 3.014 -13.820 -5.985 1.00 94.06 107 ILE A CA 1
ATOM 864 C C . ILE A 1 107 ? 2.853 -15.050 -6.902 1.00 94.06 107 ILE A C 1
ATOM 866 O O . ILE A 1 107 ? 1.798 -15.212 -7.526 1.00 94.06 107 ILE A O 1
ATOM 870 N N . PRO A 1 108 ? 3.873 -15.929 -6.984 1.00 94.19 108 PRO A N 1
ATOM 871 C CA . PRO A 1 108 ? 3.791 -17.221 -7.668 1.00 94.19 108 PRO A CA 1
ATOM 872 C C . PRO A 1 108 ? 2.629 -18.095 -7.174 1.00 94.19 108 PRO A C 1
ATOM 874 O O . PRO A 1 108 ? 2.195 -17.984 -6.029 1.00 94.19 108 PRO A O 1
ATOM 877 N N . GLN A 1 109 ? 2.119 -18.984 -8.032 1.00 87.94 109 GLN A N 1
ATOM 878 C CA . GLN A 1 109 ? 0.917 -19.771 -7.722 1.00 87.94 109 GLN A CA 1
ATOM 879 C C . GLN A 1 109 ? 1.109 -20.729 -6.535 1.00 87.94 109 GLN A C 1
ATOM 881 O O . GLN A 1 109 ? 0.204 -20.882 -5.721 1.00 87.94 109 GLN A O 1
ATOM 886 N N . ASP A 1 110 ? 2.284 -21.339 -6.409 1.00 87.19 110 ASP A N 1
ATOM 887 C CA . ASP A 1 110 ? 2.655 -22.199 -5.283 1.00 87.19 110 ASP A CA 1
ATOM 888 C C . ASP A 1 110 ? 2.699 -21.427 -3.954 1.00 87.19 110 ASP A C 1
ATOM 890 O O . ASP A 1 110 ? 2.183 -21.898 -2.937 1.00 87.19 110 ASP A O 1
ATOM 894 N N . GLU A 1 111 ? 3.232 -20.204 -3.963 1.00 89.25 111 GLU A N 1
ATOM 895 C CA . GLU A 1 111 ? 3.197 -19.306 -2.802 1.00 89.25 111 GLU A CA 1
ATOM 896 C C . GLU A 1 111 ? 1.780 -18.793 -2.503 1.00 89.25 111 GLU A C 1
ATOM 898 O O . GLU A 1 111 ? 1.408 -18.626 -1.338 1.00 89.25 111 GLU A O 1
ATOM 903 N N . LYS A 1 112 ? 0.959 -18.583 -3.537 1.00 89.69 112 LYS A N 1
ATOM 904 C CA . LYS A 1 112 ? -0.438 -18.159 -3.400 1.00 89.69 112 LYS A CA 1
ATOM 905 C C . LYS A 1 112 ? -1.293 -19.215 -2.714 1.00 89.69 112 LYS A C 1
ATOM 907 O O . LYS A 1 112 ? -2.045 -18.884 -1.798 1.00 89.69 112 LYS A O 1
ATOM 912 N N . ASP A 1 113 ? -1.146 -20.478 -3.104 1.00 86.38 113 ASP A N 1
ATOM 913 C CA . ASP A 1 113 ? -1.857 -21.592 -2.474 1.00 86.38 113 ASP A CA 1
ATOM 914 C C . ASP A 1 113 ? -1.470 -21.713 -0.990 1.00 86.38 113 ASP A C 1
ATOM 916 O O . ASP A 1 113 ? -2.325 -21.918 -0.122 1.00 86.38 113 ASP A O 1
ATOM 920 N N . LEU A 1 114 ? -0.186 -21.517 -0.670 1.00 89.88 114 LEU A N 1
ATOM 921 C CA . LEU A 1 114 ? 0.294 -21.470 0.710 1.00 89.88 114 LEU A CA 1
ATOM 922 C C . LEU A 1 114 ? -0.311 -20.288 1.492 1.00 89.88 114 LEU A C 1
ATOM 924 O O . LEU A 1 114 ? -0.789 -20.475 2.614 1.00 89.88 114 LEU A O 1
ATOM 928 N N . TYR A 1 115 ? -0.330 -19.090 0.902 1.00 87.94 115 TYR A N 1
ATOM 929 C CA . TYR A 1 115 ? -0.921 -17.889 1.496 1.00 87.94 115 TYR A CA 1
ATOM 930 C C . TYR A 1 115 ? -2.414 -18.068 1.812 1.00 87.94 115 TYR A C 1
ATOM 932 O O . TYR A 1 115 ? -2.846 -17.768 2.928 1.00 87.94 115 TYR A O 1
ATOM 940 N N . GLU A 1 116 ? -3.197 -18.610 0.877 1.00 88.69 116 GLU A N 1
ATOM 941 C CA . GLU A 1 116 ? -4.631 -18.851 1.078 1.00 88.69 116 GLU A CA 1
ATOM 942 C C . GLU A 1 116 ? -4.898 -19.901 2.163 1.00 88.69 116 GLU A C 1
ATOM 944 O O . GLU A 1 116 ? -5.803 -19.733 2.986 1.00 88.69 116 GLU A O 1
ATOM 949 N N . ASN A 1 117 ? -4.065 -20.943 2.246 1.00 88.69 117 ASN A N 1
ATOM 950 C CA . ASN A 1 117 ? -4.153 -21.929 3.323 1.00 88.69 117 ASN A CA 1
ATOM 951 C C . ASN A 1 117 ? -3.923 -21.288 4.701 1.00 88.69 117 ASN A C 1
ATOM 953 O O . ASN A 1 117 ? -4.722 -21.499 5.618 1.00 88.69 117 ASN A O 1
ATOM 957 N N . PHE A 1 118 ? -2.889 -20.453 4.854 1.00 89.25 118 PHE A N 1
ATOM 958 C CA . PHE A 1 118 ? -2.660 -19.716 6.103 1.00 89.25 118 PHE A CA 1
ATOM 959 C C . PHE A 1 118 ? -3.800 -18.746 6.422 1.00 89.25 118 PHE A C 1
ATOM 961 O O . PHE A 1 118 ? -4.251 -18.669 7.567 1.00 89.25 118 PHE A O 1
ATOM 968 N N . ARG A 1 119 ? -4.310 -18.032 5.413 1.00 87.88 119 ARG A N 1
ATOM 969 C CA . ARG A 1 119 ? -5.430 -17.097 5.563 1.00 87.88 119 ARG A CA 1
ATOM 970 C C . ARG A 1 119 ? -6.699 -17.803 6.043 1.00 87.88 119 ARG A C 1
ATOM 972 O O . ARG A 1 119 ? -7.400 -17.262 6.898 1.00 87.88 119 ARG A O 1
ATOM 979 N N . LYS A 1 120 ? -6.986 -19.003 5.530 1.00 88.94 120 LYS A N 1
ATOM 980 C CA . LYS A 1 120 ? -8.115 -19.834 5.968 1.00 88.94 120 LYS A CA 1
ATOM 981 C C . LYS A 1 120 ? -7.950 -20.290 7.419 1.00 88.94 120 LYS A C 1
ATOM 983 O O . LYS A 1 120 ? -8.856 -20.071 8.217 1.00 88.94 120 LYS A O 1
ATOM 988 N N . LEU A 1 121 ? -6.779 -20.823 7.777 1.00 88.81 121 LEU A N 1
ATOM 989 C CA . LEU A 1 121 ? -6.484 -21.267 9.146 1.00 88.81 121 LEU A CA 1
ATOM 990 C C . LEU A 1 121 ? -6.644 -20.141 10.176 1.00 88.81 121 LEU A C 1
ATOM 992 O O . LEU A 1 121 ? -7.161 -20.371 11.265 1.00 88.81 121 LEU A O 1
ATOM 996 N N . LEU A 1 122 ? -6.229 -18.915 9.850 1.00 86.56 122 LEU A N 1
ATOM 997 C CA . LEU A 1 122 ? -6.367 -17.773 10.759 1.00 86.56 122 LEU A CA 1
ATOM 998 C C . LEU A 1 122 ? -7.826 -17.343 10.975 1.00 86.56 122 LEU A C 1
ATOM 1000 O O . LEU A 1 122 ? -8.143 -16.834 12.043 1.00 86.56 122 LEU A O 1
ATOM 1004 N N . ARG A 1 123 ? -8.713 -17.556 9.994 1.00 85.62 123 ARG A N 1
ATOM 1005 C CA . ARG A 1 123 ? -10.152 -17.256 10.121 1.00 85.62 123 ARG A CA 1
ATOM 1006 C C . ARG A 1 123 ? -10.922 -18.317 10.895 1.00 85.62 123 ARG A C 1
ATOM 1008 O O . ARG A 1 123 ? -11.958 -18.009 11.460 1.00 85.62 123 ARG A O 1
ATOM 1015 N N . GLU A 1 124 ? -10.452 -19.558 10.870 1.00 84.88 124 GLU A N 1
ATOM 1016 C CA . GLU A 1 124 ? -11.059 -20.657 11.628 1.00 84.88 124 GLU A CA 1
ATOM 1017 C C . GLU A 1 124 ? -10.643 -20.632 13.110 1.00 84.88 124 GLU A C 1
ATOM 1019 O O . GLU A 1 124 ? -11.368 -21.149 13.955 1.00 84.88 124 GLU A O 1
ATOM 1024 N N . ASN A 1 125 ? -9.494 -20.018 13.425 1.00 67.94 125 ASN A N 1
ATOM 1025 C CA . ASN A 1 125 ? -8.925 -19.951 14.777 1.00 67.94 125 ASN A CA 1
ATOM 1026 C C . ASN A 1 125 ? -9.128 -18.604 15.504 1.00 67.94 125 ASN A C 1
ATOM 1028 O O . ASN A 1 125 ? -8.706 -18.487 16.656 1.00 67.94 125 ASN A O 1
ATOM 1032 N N . GLY A 1 126 ? -9.695 -17.590 14.844 1.00 54.97 126 GLY A N 1
ATOM 1033 C CA . GLY A 1 126 ? -9.955 -16.256 15.405 1.00 54.97 126 GLY A CA 1
ATOM 1034 C C . GLY A 1 126 ? -11.440 -15.993 15.575 1.00 54.97 126 GLY A C 1
ATOM 1035 O O . GLY A 1 126 ? -11.796 -15.352 16.587 1.00 54.97 126 GLY A O 1
#

Foldseek 3Di:
DADPPPRDDDDPPDQADPPPRHGDDDDDDDDDDDDDDDDDDDDDDDDDDDDDDDDDDPPDPDPPPPPDDDDDDPVVVVVLVVQCVVVVPDDSVVSVVVVVVVVLVPDDPVVNVVVVVVVVVVVVVD

Secondary structure (DSSP, 8-state):
-B-TTT--B--TT-SB-TTT--B------S---------------------------------TT--------HHHHHHHHHHHHHTT---HHHHHHHHHHHHHHHS-HHHHHHHHHHHHHHHH--

Sequence (126 aa):
MICPNCHNNNDNDSIYCKFCAYKLTETFGVVDINPSEQQLDSNDLDILPPEPEDKVTEDKPKNQNQAVNIKVNEGVKGDLTIFKRMEQVKYDYEAIAWLLEFWSNHIPQDEKDLYENFRKLLRENG

Radius of gyration: 25.59 Å; chains: 1; bounding box: 29×76×52 Å